Protein AF-A0A2T2VDC5-F1 (afdb_monomer)

Foldseek 3Di:
DVVVVVVCVVVPVDDPLRVLAAPVSLVPVQCDPDHDPVSVVVSVVVVVVVVVVVLLDCQQQHVVVVVVQVVVCVVVVHHDPPVVSVVSNVVRVVVVVVVNVVNVVSNVCVVPVD

Solvent-accessible surface area (backbone atoms only — not comparable to full-atom values): 6530 Å² total; per-residue (Å²): 120,68,70,64,53,57,56,41,63,75,66,66,78,54,59,69,80,66,73,56,65,24,75,66,53,48,54,60,71,70,55,64,96,62,93,47,73,69,61,50,55,54,50,54,51,51,51,51,52,53,52,54,55,59,37,57,37,77,42,50,68,38,68,17,22,54,51,49,51,52,53,50,25,68,74,66,75,48,83,76,56,68,69,59,53,51,50,50,34,50,52,25,45,53,51,52,50,51,50,50,52,53,34,50,50,52,40,52,48,54,63,71,77,100

Radius of gyration: 18.31 Å; Cα contacts (8 Å, |Δi|>4): 56; chains: 1; bounding box: 41×30×52 Å

Mean predicted aligned error: 11.37 Å

pLDDT: mean 75.14, std 14.12, range [38.59, 92.25]

Sequence (114 aa):
QTLVGLGKVVSGQIDATKAVQGPISIAKNIYGGVWNWQNFWQMTGLLSLVIGIINILPIPALDGGHVMFLIYEAIRGKPVPDNAMKVIQTIGVVLLMSLMVFVIFNDIWRAFMK

Secondary structure (DSSP, 8-state):
-HHHHHHHHHTT-S-HHHHS--HHHHHHHHH-SS--HHHHHHHHHHHHHHHHHHHHS--TTSHHHHHHHHHHHHHHTSPPPHHHHHHHHHHHHHHHHHHHHHHHHHHHHHHH--

Structure (mmCIF, N/CA/C/O backbone):
data_AF-A0A2T2VDC5-F1
#
_entry.id   AF-A0A2T2VDC5-F1
#
loop_
_atom_site.group_PDB
_atom_site.id
_atom_site.type_symbol
_atom_site.label_atom_id
_atom_site.label_alt_id
_atom_site.label_comp_id
_atom_site.label_asym_id
_atom_site.label_entity_id
_atom_site.label_seq_id
_atom_site.pdbx_PDB_ins_code
_atom_site.Cartn_x
_atom_site.Cartn_y
_atom_site.Cartn_z
_atom_site.occupancy
_atom_site.B_iso_or_equiv
_atom_site.auth_seq_id
_atom_site.auth_comp_id
_atom_site.auth_asym_id
_atom_site.auth_atom_id
_atom_site.pdbx_PDB_model_num
ATOM 1 N N . GLN A 1 1 ? 5.775 17.910 -9.995 1.00 43.53 1 GLN A N 1
ATOM 2 C CA . GLN A 1 1 ? 5.203 16.988 -11.009 1.00 43.53 1 GLN A CA 1
ATOM 3 C C . GLN A 1 1 ? 4.196 15.992 -10.412 1.00 43.53 1 GLN A C 1
ATOM 5 O O . GLN A 1 1 ? 3.348 15.489 -11.132 1.00 43.53 1 GLN A O 1
ATOM 10 N N . THR A 1 2 ? 4.205 15.776 -9.094 1.00 51.88 2 THR A N 1
ATOM 11 C CA . THR A 1 2 ? 3.328 14.848 -8.355 1.00 51.88 2 THR A CA 1
ATOM 12 C C . THR A 1 2 ? 1.853 15.282 -8.280 1.00 51.88 2 THR A C 1
ATOM 14 O O . THR A 1 2 ? 0.962 14.450 -8.403 1.00 51.88 2 THR A O 1
ATOM 17 N N . LEU A 1 3 ? 1.570 16.587 -8.175 1.00 48.72 3 LEU A N 1
ATOM 18 C CA . LEU A 1 3 ? 0.195 17.121 -8.088 1.00 48.72 3 LEU A CA 1
ATOM 19 C C . LEU A 1 3 ? -0.596 17.003 -9.405 1.00 48.72 3 LEU A C 1
ATOM 21 O O . LEU A 1 3 ? -1.801 16.775 -9.397 1.00 48.72 3 LEU A O 1
ATOM 25 N N . VAL A 1 4 ? 0.096 17.085 -10.545 1.00 55.34 4 VAL A N 1
ATOM 26 C CA . VAL A 1 4 ? -0.502 16.917 -11.884 1.00 55.34 4 VAL A CA 1
ATOM 27 C C . VAL A 1 4 ? -0.846 15.446 -12.158 1.00 55.34 4 VAL A C 1
ATOM 29 O O . VAL A 1 4 ? -1.793 15.157 -12.885 1.00 55.34 4 VAL A O 1
ATOM 32 N N . GLY A 1 5 ? -0.112 14.511 -11.541 1.00 51.88 5 GLY A N 1
ATOM 33 C CA . GLY A 1 5 ? -0.407 13.078 -11.604 1.00 51.88 5 GLY A CA 1
ATOM 34 C C . GLY A 1 5 ? -1.704 12.713 -10.881 1.00 51.88 5 GLY A C 1
ATOM 35 O O . GLY A 1 5 ? -2.517 11.977 -11.431 1.00 51.88 5 GLY A O 1
ATOM 36 N N . LEU A 1 6 ? -1.947 13.299 -9.702 1.00 55.56 6 LEU A N 1
ATOM 37 C CA . LEU A 1 6 ? -3.168 13.065 -8.920 1.00 55.56 6 LEU A CA 1
ATOM 38 C C . LEU A 1 6 ? -4.427 13.589 -9.631 1.00 55.56 6 LEU A C 1
ATOM 40 O O . LEU A 1 6 ? -5.445 12.903 -9.662 1.00 55.56 6 LEU A O 1
ATOM 44 N N . GLY A 1 7 ? -4.340 14.750 -10.291 1.00 53.09 7 GLY A N 1
ATOM 45 C CA . GLY A 1 7 ? -5.453 15.306 -11.072 1.00 53.09 7 GLY A CA 1
ATOM 46 C C . GLY A 1 7 ? -5.839 14.469 -12.300 1.00 53.09 7 GLY A C 1
ATOM 47 O O . GLY A 1 7 ? -7.012 14.417 -12.662 1.00 53.09 7 GLY A O 1
ATOM 48 N N . LYS A 1 8 ? -4.879 13.763 -12.915 1.00 50.31 8 LYS A N 1
ATOM 49 C CA . LYS A 1 8 ? -5.125 12.894 -14.082 1.00 50.31 8 LYS A CA 1
ATOM 50 C C . LYS A 1 8 ? -5.722 11.529 -13.729 1.00 50.31 8 LYS A C 1
ATOM 52 O O . LYS A 1 8 ? -6.358 10.914 -14.578 1.00 50.31 8 LYS A O 1
ATOM 57 N N . VAL A 1 9 ? -5.545 11.068 -12.490 1.00 53.72 9 VAL A N 1
ATOM 58 C CA . VAL A 1 9 ? -6.197 9.850 -11.973 1.00 53.72 9 VAL A CA 1
ATOM 59 C C . VAL A 1 9 ? -7.686 10.107 -11.718 1.00 53.72 9 VAL A C 1
ATOM 61 O O . VAL A 1 9 ? -8.517 9.259 -12.025 1.00 53.72 9 VAL A O 1
ATOM 64 N N . VAL A 1 10 ? -8.036 11.301 -11.228 1.00 54.53 10 VAL A N 1
ATOM 65 C CA . VAL A 1 10 ? -9.429 11.696 -10.944 1.00 54.53 10 VAL A CA 1
ATOM 66 C C . VAL A 1 10 ? -10.231 11.979 -12.225 1.00 54.53 10 VAL A C 1
ATOM 68 O O . VAL A 1 10 ? -11.442 11.787 -12.241 1.00 54.53 10 VAL A O 1
ATOM 71 N N . SER A 1 11 ? -9.576 12.375 -13.323 1.00 49.66 11 SER A N 1
ATOM 72 C CA . SER A 1 11 ? -10.233 12.699 -14.600 1.00 49.66 11 SER A CA 1
ATOM 73 C C . SER A 1 11 ? -10.511 11.498 -15.521 1.00 49.66 11 SER A C 1
ATOM 75 O O . SER A 1 11 ? -10.953 11.696 -16.652 1.00 49.66 11 SER A O 1
ATOM 77 N N . GLY A 1 12 ? -10.252 10.260 -15.079 1.00 49.88 12 GLY A N 1
ATOM 78 C CA . GLY A 1 12 ? -10.584 9.046 -15.840 1.00 49.88 12 GLY A CA 1
ATOM 79 C C . GLY A 1 12 ? -9.760 8.823 -17.118 1.00 49.88 12 GLY A C 1
ATOM 80 O O . GLY A 1 12 ? -10.109 7.966 -17.921 1.00 49.88 12 GLY A O 1
ATOM 81 N N . GLN A 1 13 ? -8.661 9.562 -17.320 1.00 45.84 13 GLN A N 1
ATOM 82 C CA . GLN A 1 13 ? -7.804 9.453 -18.515 1.00 45.84 13 GLN A CA 1
ATOM 83 C C . GLN A 1 13 ? -6.685 8.406 -18.392 1.00 45.84 13 GLN A C 1
ATOM 85 O O . GLN A 1 13 ? -5.815 8.313 -19.261 1.00 45.84 13 GLN A O 1
ATOM 90 N N . ILE A 1 14 ? -6.688 7.614 -17.320 1.00 41.97 14 ILE A N 1
ATOM 91 C CA . ILE A 1 14 ? -5.748 6.512 -17.130 1.00 41.97 14 ILE A CA 1
ATOM 92 C C . ILE A 1 14 ? -6.576 5.243 -16.999 1.00 41.97 14 ILE A C 1
ATOM 94 O O . ILE A 1 14 ? -7.278 5.066 -16.007 1.00 41.97 14 ILE A O 1
ATOM 98 N N . ASP A 1 15 ? -6.494 4.374 -18.010 1.00 43.09 15 ASP A N 1
ATOM 99 C CA . ASP A 1 15 ? -7.042 3.021 -17.944 1.00 43.09 15 ASP A CA 1
ATOM 100 C C . ASP A 1 15 ? -6.635 2.409 -16.596 1.00 43.09 15 ASP A C 1
ATOM 102 O O . ASP A 1 15 ? -5.438 2.285 -16.312 1.00 43.09 15 ASP A O 1
ATOM 106 N N . ALA A 1 16 ? -7.598 2.030 -15.754 1.00 38.59 16 ALA A N 1
ATOM 107 C CA . ALA A 1 16 ? -7.326 1.392 -14.460 1.00 38.59 16 ALA A CA 1
ATOM 108 C C . ALA A 1 16 ? -6.400 0.164 -14.621 1.00 38.59 16 ALA A C 1
ATOM 110 O O . ALA A 1 16 ? -5.559 -0.127 -13.774 1.00 38.59 16 ALA A O 1
ATOM 111 N N . THR A 1 17 ? -6.453 -0.472 -15.792 1.00 42.16 17 THR A N 1
ATOM 112 C CA . THR A 1 17 ? -5.601 -1.576 -16.251 1.00 42.16 17 THR A CA 1
ATOM 113 C C . THR A 1 17 ? -4.138 -1.194 -16.539 1.00 42.16 17 THR A C 1
ATOM 115 O O . THR A 1 17 ? -3.305 -2.076 -16.734 1.00 42.16 17 THR A O 1
ATOM 118 N N . LYS A 1 18 ? -3.794 0.097 -16.645 1.00 48.00 18 LYS A N 1
ATOM 119 C CA . LYS A 1 18 ? -2.414 0.622 -16.756 1.00 48.00 18 LYS A CA 1
ATOM 120 C C . LYS A 1 18 ? -1.896 1.194 -15.436 1.00 48.00 18 LYS A C 1
ATOM 122 O O . LYS A 1 18 ? -0.685 1.194 -15.234 1.00 48.00 18 LYS A O 1
ATOM 127 N N . ALA A 1 19 ? -2.785 1.679 -14.567 1.00 47.12 19 ALA A N 1
ATOM 128 C CA . ALA A 1 19 ? -2.417 2.167 -13.238 1.00 47.12 19 ALA A CA 1
ATOM 129 C C . ALA A 1 19 ? -1.958 1.022 -12.320 1.00 47.12 19 ALA A C 1
ATOM 131 O O . ALA A 1 19 ? -1.045 1.200 -11.517 1.00 47.12 19 ALA A O 1
ATOM 132 N N . VAL A 1 20 ? -2.541 -0.167 -12.492 1.00 54.69 20 VAL A N 1
ATOM 133 C CA . VAL A 1 20 ? -2.152 -1.368 -11.753 1.00 54.69 20 VAL A CA 1
ATOM 134 C C . VAL A 1 20 ? -1.136 -2.165 -12.577 1.00 54.69 20 VAL A C 1
ATOM 136 O O . VAL A 1 20 ? -1.492 -3.045 -13.358 1.00 54.69 20 VAL A O 1
ATOM 139 N N . GLN A 1 21 ? 0.143 -1.798 -12.458 1.00 59.94 21 GLN A N 1
ATOM 140 C CA . GLN A 1 21 ? 1.256 -2.591 -12.991 1.00 59.94 21 GLN A CA 1
ATOM 141 C C . GLN A 1 21 ? 1.530 -3.746 -12.031 1.00 59.94 21 GLN A C 1
ATOM 143 O O . GLN A 1 21 ? 1.732 -3.511 -10.839 1.00 59.94 21 GLN A O 1
ATOM 148 N N . GLY A 1 22 ? 1.518 -4.982 -12.527 1.00 66.69 22 GLY A N 1
ATOM 149 C CA . GLY A 1 22 ? 1.838 -6.120 -11.683 1.00 66.69 22 GLY A CA 1
ATOM 150 C C . GLY A 1 22 ? 3.340 -6.252 -11.410 1.00 66.69 22 GLY A C 1
ATOM 151 O O . GLY A 1 22 ? 4.161 -5.512 -11.969 1.00 66.69 22 GLY A O 1
ATOM 152 N N . PRO A 1 23 ? 3.725 -7.193 -10.530 1.00 67.44 23 PRO A N 1
ATOM 153 C CA . PRO A 1 23 ? 5.110 -7.370 -10.095 1.00 67.44 23 PRO A CA 1
ATOM 154 C C . PRO A 1 23 ? 6.085 -7.625 -11.251 1.00 67.44 23 PRO A C 1
ATOM 156 O O . PRO A 1 23 ? 7.239 -7.202 -11.191 1.00 67.44 23 PRO A O 1
ATOM 159 N N . ILE A 1 24 ? 5.619 -8.280 -12.320 1.00 69.56 24 ILE A N 1
ATOM 160 C CA . ILE A 1 24 ? 6.438 -8.627 -13.486 1.00 69.56 24 ILE A CA 1
ATOM 161 C C . ILE A 1 24 ? 6.706 -7.370 -14.317 1.00 69.56 24 ILE A C 1
ATOM 163 O O . ILE A 1 24 ? 7.849 -7.102 -14.695 1.00 69.56 24 ILE A O 1
ATOM 167 N N . SER A 1 25 ? 5.667 -6.566 -14.556 1.00 67.69 25 SER A N 1
ATOM 168 C CA . SER A 1 25 ? 5.793 -5.277 -15.245 1.00 67.69 25 SER A CA 1
ATOM 169 C C . SER A 1 25 ? 6.697 -4.307 -14.473 1.00 67.69 25 SER A C 1
ATOM 171 O O . SER A 1 25 ? 7.534 -3.638 -15.077 1.00 67.69 25 SER A O 1
ATOM 173 N N . ILE A 1 26 ? 6.584 -4.279 -13.140 1.00 70.56 26 ILE A N 1
ATOM 174 C CA . ILE A 1 26 ? 7.445 -3.486 -12.250 1.00 70.56 26 ILE A CA 1
ATOM 175 C C . ILE A 1 26 ? 8.903 -3.940 -12.387 1.00 70.56 26 ILE A C 1
ATOM 177 O O . ILE A 1 26 ? 9.766 -3.117 -12.681 1.00 70.56 26 ILE A O 1
ATOM 181 N N . ALA A 1 27 ? 9.187 -5.239 -12.262 1.00 69.00 27 ALA A N 1
ATOM 182 C CA . ALA A 1 27 ? 10.550 -5.757 -12.369 1.00 69.00 27 ALA A CA 1
ATOM 183 C C . ALA A 1 27 ? 11.193 -5.448 -13.735 1.00 69.00 27 ALA A C 1
ATOM 185 O O . ALA A 1 27 ? 12.339 -4.995 -13.793 1.00 69.00 27 ALA A O 1
ATOM 186 N N . LYS A 1 28 ? 10.442 -5.627 -14.830 1.00 69.81 28 LYS A N 1
ATOM 187 C CA . LYS A 1 28 ? 10.929 -5.391 -16.199 1.00 69.81 28 LYS A CA 1
ATOM 188 C C . LYS A 1 28 ? 11.156 -3.906 -16.502 1.00 69.81 28 LYS A C 1
ATOM 190 O O . LYS A 1 28 ? 12.132 -3.569 -17.168 1.00 69.81 28 LYS A O 1
ATOM 195 N N . ASN A 1 29 ? 10.282 -3.025 -16.012 1.00 67.62 29 ASN A N 1
ATOM 196 C CA . ASN A 1 29 ? 10.374 -1.583 -16.262 1.00 67.62 29 ASN A CA 1
ATOM 197 C C . ASN A 1 29 ? 11.409 -0.884 -15.367 1.00 67.62 29 ASN A C 1
ATOM 199 O O . ASN A 1 29 ? 11.943 0.150 -15.762 1.00 67.62 29 ASN A O 1
ATOM 203 N N . ILE A 1 30 ? 11.685 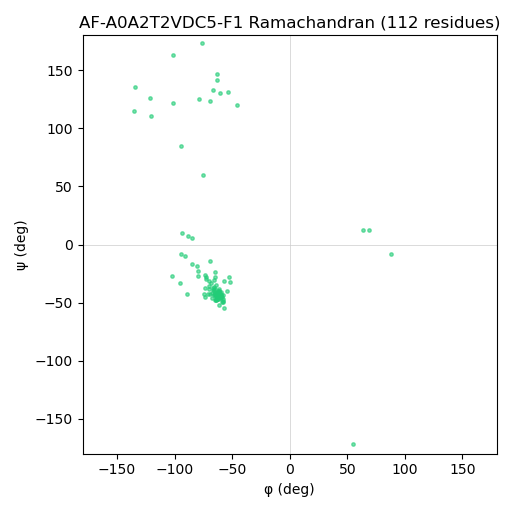-1.427 -14.176 1.00 67.06 30 ILE A N 1
ATOM 204 C CA . ILE A 1 30 ? 12.545 -0.784 -13.175 1.00 67.06 30 ILE A CA 1
ATOM 205 C C . ILE A 1 30 ? 14.021 -1.159 -13.334 1.00 67.06 30 ILE A C 1
ATOM 207 O O . ILE A 1 30 ? 14.877 -0.282 -13.225 1.00 67.06 30 ILE A O 1
ATOM 211 N N . TYR A 1 31 ? 14.342 -2.432 -13.591 1.00 65.50 31 TYR A N 1
ATOM 212 C CA . TYR A 1 31 ? 15.739 -2.885 -13.537 1.00 65.50 31 TYR A CA 1
ATOM 213 C C . TYR A 1 31 ? 16.479 -2.874 -14.880 1.00 65.50 31 TYR A C 1
ATOM 215 O O . TYR A 1 31 ? 17.701 -2.994 -14.887 1.00 65.50 31 TYR A O 1
ATOM 223 N N . GLY A 1 32 ? 15.794 -2.625 -16.0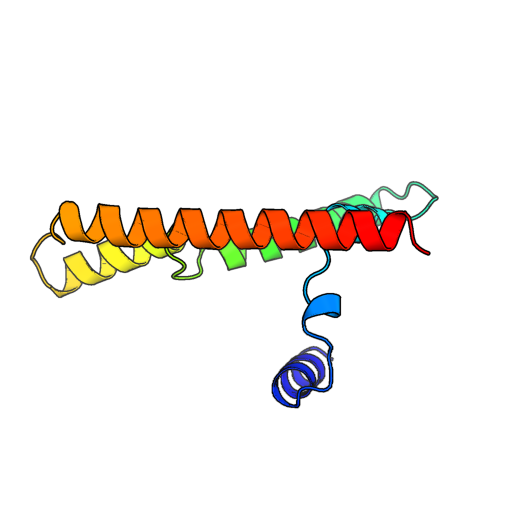02 1.00 62.94 32 GLY A N 1
ATOM 224 C CA . GLY A 1 32 ? 16.428 -2.526 -17.321 1.00 62.94 32 GLY A CA 1
ATOM 225 C C . GLY A 1 32 ? 17.263 -3.761 -17.706 1.00 62.94 32 GLY A C 1
ATOM 226 O O . GLY A 1 32 ? 17.225 -4.798 -17.051 1.00 62.94 32 GLY A O 1
ATOM 227 N N . GLY A 1 33 ? 18.006 -3.668 -18.812 1.00 67.62 33 GLY A N 1
ATOM 228 C CA . GLY A 1 33 ? 18.899 -4.746 -19.271 1.00 67.62 33 GLY A CA 1
ATOM 229 C C . GLY A 1 33 ? 20.337 -4.652 -18.748 1.00 67.62 33 GLY A C 1
ATOM 230 O O . GLY A 1 33 ? 21.111 -5.585 -18.936 1.00 67.62 33 GLY A O 1
ATOM 231 N N . VAL A 1 34 ? 20.716 -3.533 -18.118 1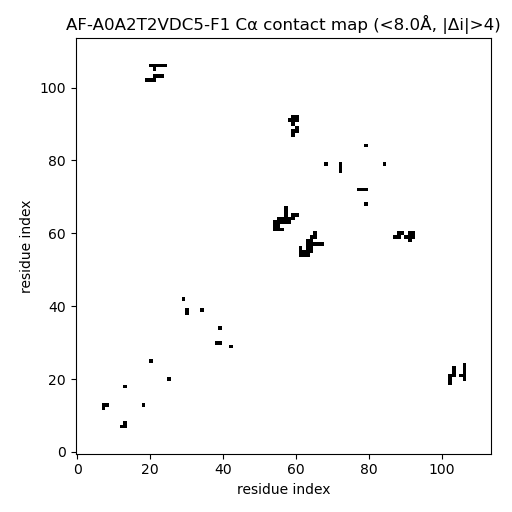.00 75.31 34 VAL A N 1
ATOM 232 C CA . VAL A 1 34 ? 22.093 -3.258 -17.678 1.00 75.31 34 VAL A CA 1
ATOM 233 C C . VAL A 1 34 ? 22.111 -3.027 -16.173 1.00 75.31 34 VAL A C 1
ATOM 235 O O . VAL A 1 34 ? 21.396 -2.170 -15.658 1.00 75.31 34 VAL A O 1
ATOM 238 N N . TRP A 1 35 ? 22.955 -3.783 -15.473 1.00 79.56 35 TRP A N 1
ATOM 239 C CA . TRP A 1 35 ? 23.075 -3.718 -14.022 1.00 79.56 35 TRP A CA 1
ATOM 240 C C . TRP A 1 35 ? 23.701 -2.396 -13.559 1.00 79.56 35 TRP A C 1
ATOM 242 O O . TRP A 1 35 ? 24.821 -2.059 -13.942 1.00 79.56 35 TRP A O 1
ATOM 252 N N . ASN A 1 36 ? 22.994 -1.659 -12.698 1.00 83.31 36 ASN A N 1
ATOM 253 C CA . ASN A 1 36 ? 23.478 -0.422 -12.089 1.00 83.31 36 ASN A CA 1
ATOM 254 C C . ASN A 1 36 ? 23.159 -0.413 -10.586 1.00 83.31 36 ASN A C 1
ATOM 256 O O . ASN A 1 36 ? 21.995 -0.349 -10.190 1.00 83.31 36 ASN A O 1
ATOM 260 N N . TRP A 1 37 ? 24.205 -0.438 -9.755 1.00 84.69 37 TRP A N 1
ATOM 261 C CA . TRP A 1 37 ? 24.087 -0.509 -8.294 1.00 84.69 37 TRP A CA 1
ATOM 262 C C . TRP A 1 37 ? 23.366 0.704 -7.691 1.00 84.69 37 TRP A C 1
ATOM 264 O O . TRP A 1 37 ? 22.529 0.552 -6.805 1.00 84.69 37 TRP A O 1
ATOM 274 N N . GLN A 1 38 ? 23.640 1.907 -8.204 1.00 85.69 38 GLN A N 1
ATOM 275 C CA . GLN A 1 38 ? 23.004 3.144 -7.745 1.00 85.69 38 GLN A CA 1
ATOM 276 C C . GLN A 1 38 ? 21.496 3.111 -8.020 1.00 85.69 38 GLN A C 1
ATOM 278 O O . GLN A 1 38 ? 20.688 3.385 -7.133 1.00 85.69 38 GLN A O 1
ATOM 283 N N . ASN A 1 39 ? 21.122 2.737 -9.245 1.00 81.69 39 ASN A N 1
ATOM 284 C CA . ASN A 1 39 ? 19.724 2.684 -9.666 1.00 81.69 39 ASN A CA 1
ATOM 285 C C . ASN A 1 39 ? 18.962 1.590 -8.9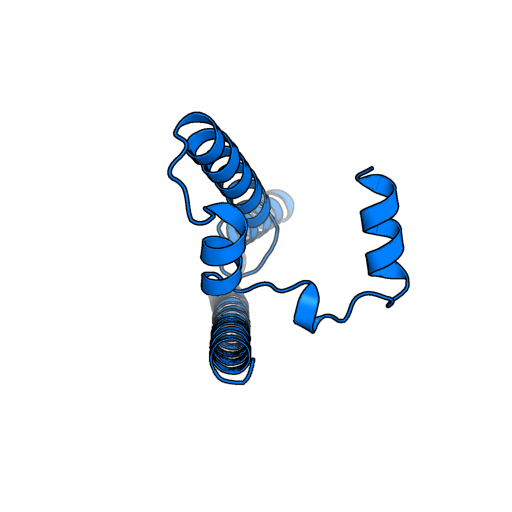06 1.00 81.69 39 ASN A C 1
ATOM 287 O O . ASN A 1 39 ? 17.821 1.796 -8.501 1.00 81.69 39 ASN A O 1
ATOM 291 N N . PHE A 1 40 ? 19.621 0.456 -8.643 1.00 84.56 40 PHE A N 1
ATOM 292 C CA . PHE A 1 40 ? 19.062 -0.621 -7.835 1.00 84.56 40 PHE A CA 1
ATOM 293 C C . PHE A 1 40 ? 18.660 -0.132 -6.440 1.00 84.56 40 PHE A C 1
ATOM 295 O O . PHE A 1 40 ? 17.500 -0.273 -6.060 1.00 84.56 40 PHE A O 1
ATOM 302 N N . TRP A 1 41 ? 19.577 0.490 -5.691 1.00 86.81 41 TRP A N 1
ATOM 303 C CA . TRP A 1 41 ? 19.277 0.968 -4.337 1.00 86.81 41 TRP A CA 1
ATOM 304 C C . TRP A 1 41 ? 18.239 2.090 -4.317 1.00 86.81 41 TRP A C 1
ATOM 306 O O . TRP A 1 41 ? 17.388 2.109 -3.428 1.00 86.81 41 TRP A O 1
ATOM 316 N N . GLN A 1 42 ? 18.254 2.985 -5.309 1.00 85.25 42 GLN A N 1
ATOM 317 C CA . GLN A 1 42 ? 17.243 4.037 -5.433 1.00 85.25 42 GLN A CA 1
ATOM 318 C C . GLN A 1 42 ? 15.842 3.462 -5.667 1.00 85.25 42 GLN A C 1
ATOM 320 O O . GLN A 1 42 ? 14.891 3.858 -4.994 1.00 85.25 42 GLN A O 1
ATOM 325 N N . MET A 1 43 ? 15.711 2.507 -6.588 1.00 80.88 43 MET A N 1
ATOM 326 C CA . MET A 1 43 ? 14.427 1.888 -6.911 1.00 80.88 43 MET A CA 1
ATOM 327 C C . MET A 1 43 ? 13.923 0.987 -5.786 1.00 80.88 43 MET A C 1
ATOM 329 O O . MET A 1 43 ? 12.755 1.074 -5.415 1.00 80.88 43 MET A O 1
ATOM 333 N N . THR A 1 44 ? 14.801 0.189 -5.180 1.00 85.62 44 THR A N 1
ATOM 334 C CA . THR A 1 44 ? 14.463 -0.638 -4.014 1.00 85.62 44 THR A CA 1
ATOM 335 C C . THR A 1 44 ? 14.029 0.230 -2.829 1.00 85.62 44 THR A C 1
ATOM 337 O O . THR A 1 44 ? 13.028 -0.074 -2.182 1.00 85.62 44 THR A O 1
ATOM 340 N N . GLY A 1 45 ? 14.722 1.345 -2.573 1.00 89.06 45 GLY A N 1
ATOM 341 C CA . GLY A 1 45 ? 14.334 2.307 -1.541 1.00 89.06 45 GLY A CA 1
ATOM 342 C C . GLY A 1 45 ? 12.969 2.945 -1.812 1.00 89.06 45 GLY A C 1
ATOM 343 O O . GLY A 1 45 ? 12.136 3.018 -0.909 1.00 89.06 45 GLY A O 1
ATOM 344 N N . LEU A 1 46 ? 12.703 3.340 -3.062 1.00 85.19 46 LEU A N 1
ATOM 345 C CA . LEU A 1 46 ? 11.409 3.887 -3.472 1.00 85.19 46 LEU A CA 1
ATOM 346 C C . LEU A 1 46 ? 10.275 2.863 -3.313 1.00 85.19 46 LEU A C 1
ATOM 348 O O . LEU A 1 46 ? 9.236 3.192 -2.747 1.00 85.19 46 LEU A O 1
ATOM 352 N N . LEU A 1 47 ? 10.472 1.625 -3.779 1.00 83.38 47 LEU A N 1
ATOM 353 C CA . LEU A 1 47 ? 9.492 0.545 -3.636 1.00 83.38 47 LEU A CA 1
ATOM 354 C C . LEU A 1 47 ? 9.213 0.237 -2.163 1.00 83.38 47 LEU A C 1
ATOM 356 O O . LEU A 1 47 ? 8.054 0.112 -1.780 1.00 83.38 47 LEU A O 1
ATOM 360 N N . SER A 1 48 ? 10.258 0.176 -1.334 1.00 88.56 48 SER A N 1
ATOM 361 C CA . SER A 1 48 ? 10.130 -0.037 0.110 1.00 88.56 48 SER A CA 1
ATOM 362 C C . SER A 1 48 ? 9.304 1.067 0.776 1.00 88.56 48 SER A C 1
ATOM 364 O O . SER A 1 48 ? 8.376 0.773 1.526 1.00 88.56 48 SER A O 1
ATOM 366 N N . LEU A 1 49 ? 9.563 2.335 0.437 1.00 89.06 49 LEU A N 1
ATOM 367 C CA . LEU A 1 49 ? 8.779 3.467 0.933 1.00 89.06 49 LEU A CA 1
ATOM 368 C C . LEU A 1 49 ? 7.303 3.362 0.513 1.00 89.06 49 LEU A C 1
ATOM 370 O O . LEU A 1 49 ? 6.415 3.556 1.340 1.00 89.06 49 LEU A O 1
ATOM 374 N N . VAL A 1 50 ? 7.031 3.032 -0.753 1.00 84.31 50 VAL A N 1
ATOM 375 C CA . VAL A 1 50 ? 5.659 2.878 -1.263 1.00 84.31 50 VAL A CA 1
ATOM 376 C C . VAL A 1 50 ? 4.929 1.737 -0.552 1.00 84.31 50 VAL A C 1
ATOM 378 O O . VAL A 1 50 ? 3.803 1.935 -0.103 1.00 84.31 50 VAL A O 1
ATOM 381 N N . ILE A 1 51 ? 5.565 0.573 -0.396 1.00 85.50 51 ILE A N 1
ATOM 382 C CA . ILE A 1 51 ? 4.984 -0.573 0.319 1.00 85.50 51 ILE A CA 1
ATOM 383 C C . ILE A 1 51 ? 4.755 -0.225 1.796 1.00 85.50 51 ILE A C 1
ATOM 385 O O . ILE A 1 51 ? 3.690 -0.518 2.331 1.00 85.50 51 ILE A O 1
ATOM 389 N N . GLY A 1 52 ? 5.699 0.468 2.438 1.00 87.06 52 GLY A N 1
ATOM 390 C CA . GLY A 1 52 ? 5.555 0.941 3.814 1.00 87.06 52 GLY A CA 1
ATOM 391 C C . GLY A 1 52 ? 4.364 1.886 3.995 1.00 87.06 52 GLY A C 1
ATOM 392 O O . GLY A 1 52 ? 3.591 1.726 4.936 1.00 87.06 52 GLY A O 1
ATOM 393 N N . ILE A 1 53 ? 4.157 2.825 3.065 1.00 85.44 53 ILE A N 1
ATOM 394 C CA . ILE A 1 53 ? 2.981 3.710 3.069 1.00 85.44 53 ILE A CA 1
ATOM 395 C C . ILE A 1 53 ? 1.692 2.900 2.877 1.00 85.44 53 ILE A C 1
ATOM 397 O O . ILE A 1 53 ? 0.721 3.135 3.594 1.00 85.44 53 ILE A O 1
ATOM 401 N N . ILE A 1 54 ? 1.677 1.935 1.950 1.00 83.38 54 ILE A N 1
ATOM 402 C CA . ILE A 1 54 ? 0.516 1.065 1.708 1.00 83.38 54 ILE A CA 1
ATOM 403 C C . ILE A 1 54 ? 0.171 0.248 2.962 1.00 83.38 54 ILE A C 1
ATOM 405 O O . ILE A 1 54 ? -1.006 0.146 3.299 1.00 83.38 54 ILE A O 1
ATOM 409 N N . ASN A 1 55 ? 1.168 -0.258 3.696 1.00 85.31 55 ASN A N 1
ATOM 410 C CA . ASN A 1 55 ? 0.953 -1.003 4.940 1.00 85.31 55 ASN A CA 1
ATOM 411 C C . ASN A 1 55 ? 0.330 -0.165 6.063 1.00 85.31 55 ASN A C 1
ATOM 413 O O . ASN A 1 55 ? -0.302 -0.737 6.943 1.00 85.31 55 ASN A O 1
ATOM 417 N N . ILE A 1 56 ? 0.476 1.162 6.042 1.00 83.94 56 ILE A N 1
ATOM 418 C CA . ILE A 1 56 ? -0.118 2.069 7.038 1.00 83.94 56 ILE A CA 1
ATOM 419 C C . ILE A 1 56 ? -1.567 2.439 6.674 1.00 83.94 56 ILE A C 1
ATOM 421 O O . ILE A 1 56 ? -2.319 2.907 7.531 1.00 83.94 56 ILE A O 1
ATOM 425 N N . LEU A 1 57 ? -1.994 2.225 5.424 1.00 83.56 57 LEU A N 1
ATOM 426 C CA . LEU A 1 57 ? -3.361 2.534 5.014 1.00 83.56 57 LEU A CA 1
ATOM 427 C C . LEU A 1 57 ? -4.382 1.674 5.782 1.00 83.56 57 LEU A C 1
ATOM 429 O O . LEU A 1 57 ? -4.118 0.503 6.067 1.00 83.56 57 LEU A O 1
ATOM 433 N N . PRO A 1 58 ? -5.580 2.219 6.068 1.00 76.19 58 PRO A N 1
ATOM 434 C CA . PRO A 1 58 ? -6.653 1.512 6.765 1.00 76.19 58 PRO A CA 1
ATOM 435 C C . PRO A 1 58 ? -7.355 0.506 5.836 1.00 76.19 58 PRO A C 1
ATOM 437 O O . PRO A 1 58 ? -8.547 0.614 5.551 1.00 76.19 58 PRO A O 1
ATOM 440 N N . ILE A 1 59 ? -6.600 -0.458 5.309 1.00 81.31 59 ILE A N 1
ATOM 441 C CA . ILE A 1 59 ? -7.099 -1.514 4.433 1.00 81.31 59 ILE A CA 1
ATOM 442 C C . ILE A 1 59 ? -7.258 -2.790 5.271 1.00 81.31 59 ILE A C 1
ATOM 444 O O . ILE A 1 59 ? -6.277 -3.272 5.844 1.00 81.31 59 ILE A O 1
ATOM 448 N N . PRO A 1 60 ? -8.472 -3.365 5.342 1.00 68.50 60 PRO A N 1
ATOM 449 C CA . PRO A 1 60 ? -8.695 -4.661 5.970 1.00 68.50 60 PRO A CA 1
ATOM 450 C C . PRO A 1 60 ? -7.764 -5.718 5.367 1.00 68.50 60 PRO A C 1
ATOM 452 O O . PRO A 1 60 ? -7.700 -5.832 4.146 1.00 68.50 60 PRO A O 1
ATOM 455 N N . ALA A 1 61 ? -7.085 -6.491 6.220 1.00 76.44 61 ALA A N 1
ATOM 456 C CA . ALA A 1 61 ? -6.020 -7.458 5.907 1.00 76.44 61 ALA A CA 1
ATOM 457 C C . ALA A 1 61 ? -4.568 -6.939 5.849 1.00 76.44 61 ALA A C 1
ATOM 459 O O . ALA A 1 61 ? -3.665 -7.774 5.824 1.00 76.44 61 ALA A O 1
ATOM 460 N N . LEU A 1 62 ? -4.323 -5.624 5.914 1.00 81.12 62 LEU A N 1
ATOM 461 C CA . LEU A 1 62 ? -2.987 -5.056 6.156 1.00 81.12 62 LEU A CA 1
ATOM 462 C C . LEU A 1 62 ? -2.813 -4.591 7.612 1.00 81.12 62 LEU A C 1
ATOM 464 O O . LEU A 1 62 ? -3.793 -4.384 8.331 1.00 81.12 62 LEU A O 1
ATOM 468 N N . ASP A 1 63 ? -1.557 -4.391 8.027 1.00 83.56 63 ASP A N 1
ATOM 469 C CA . ASP A 1 63 ? -1.187 -3.956 9.384 1.00 83.56 63 ASP A CA 1
ATOM 470 C C . ASP A 1 63 ? -1.897 -2.653 9.801 1.00 83.56 63 ASP A C 1
ATOM 472 O O . ASP A 1 63 ? -2.396 -2.538 10.921 1.00 83.56 63 ASP A O 1
ATOM 476 N N . GLY A 1 64 ? -2.038 -1.690 8.888 1.00 81.62 64 GLY A N 1
ATOM 477 C CA . GLY A 1 64 ? -2.744 -0.428 9.119 1.00 81.62 64 GLY A CA 1
ATOM 478 C C . GLY A 1 64 ? -4.246 -0.588 9.375 1.00 81.62 64 GLY A C 1
ATOM 479 O O . GLY A 1 64 ? -4.832 0.201 10.118 1.00 81.62 64 GLY A O 1
ATOM 480 N N . GLY A 1 65 ? -4.872 -1.643 8.841 1.00 81.81 65 GLY A N 1
ATOM 481 C CA . GLY A 1 65 ? -6.259 -1.994 9.152 1.00 81.81 65 GLY A CA 1
ATOM 482 C C . GLY A 1 65 ? -6.426 -2.404 10.616 1.00 81.81 65 GLY A C 1
ATOM 483 O O . GLY A 1 65 ? -7.332 -1.923 11.292 1.00 81.81 65 GLY A O 1
ATOM 484 N N . HIS A 1 66 ? -5.499 -3.213 11.138 1.00 81.62 66 HIS A N 1
ATOM 485 C CA . HIS A 1 66 ? -5.470 -3.592 12.557 1.00 81.62 66 HIS A CA 1
ATOM 486 C C . HIS A 1 66 ? -5.248 -2.390 13.470 1.00 81.62 66 HIS A C 1
ATOM 488 O O . HIS A 1 66 ? -5.961 -2.226 14.459 1.00 81.62 66 HIS A O 1
ATOM 494 N N . VAL A 1 67 ? -4.313 -1.507 13.108 1.00 84.25 67 VAL A N 1
ATOM 495 C CA . VAL A 1 67 ? -4.061 -0.261 13.848 1.00 84.25 67 VAL A CA 1
ATOM 496 C C . VAL A 1 67 ? -5.317 0.614 13.895 1.00 84.25 67 VAL A C 1
ATOM 498 O O . VAL A 1 67 ? -5.639 1.160 14.949 1.00 84.25 67 VAL A O 1
ATOM 501 N N . MET A 1 68 ? -6.074 0.706 12.798 1.00 84.56 68 MET A N 1
ATOM 502 C CA . MET A 1 68 ? -7.339 1.444 12.776 1.00 84.56 68 MET A CA 1
ATOM 503 C C . MET A 1 68 ? -8.369 0.854 13.750 1.00 84.56 68 MET A C 1
ATOM 505 O O . MET A 1 68 ? -9.035 1.612 14.458 1.00 84.56 68 MET A O 1
ATOM 509 N N . PHE A 1 69 ? -8.489 -0.476 13.823 1.00 82.44 69 PHE A N 1
ATOM 510 C CA . PHE A 1 69 ? -9.391 -1.120 14.780 1.00 82.44 69 PHE A CA 1
ATOM 511 C C . PHE A 1 69 ? -8.965 -0.876 16.225 1.00 82.44 69 PHE A C 1
ATOM 513 O O . PHE A 1 69 ? -9.816 -0.548 17.044 1.00 82.44 69 PHE A O 1
ATOM 520 N N . LEU A 1 70 ? -7.667 -0.939 16.525 1.00 82.19 70 LEU A N 1
ATOM 521 C CA . LEU A 1 70 ? -7.145 -0.640 17.860 1.00 82.19 70 LEU A CA 1
ATOM 522 C C . LEU A 1 70 ? -7.401 0.818 18.267 1.00 82.19 70 LEU A C 1
ATOM 524 O O . LEU A 1 70 ? -7.809 1.083 19.395 1.00 82.19 70 LEU A O 1
ATOM 528 N N . ILE A 1 71 ? -7.217 1.773 17.348 1.00 84.56 71 ILE A N 1
ATOM 529 C CA . ILE A 1 71 ? -7.555 3.185 17.590 1.00 84.56 71 ILE A CA 1
ATOM 530 C C . ILE A 1 71 ? -9.061 3.333 17.838 1.00 84.56 71 ILE A C 1
ATOM 532 O O . ILE A 1 71 ? -9.479 4.041 18.754 1.00 84.56 71 ILE A O 1
ATOM 536 N N . TYR A 1 72 ? -9.885 2.643 17.051 1.00 83.75 72 TYR A N 1
ATOM 537 C CA . TYR A 1 72 ? -11.333 2.647 17.225 1.00 83.75 72 TYR A CA 1
ATOM 538 C C . TYR A 1 72 ? -11.761 2.053 18.578 1.00 83.75 72 TYR A C 1
ATOM 540 O O . TYR A 1 72 ? -12.621 2.623 19.251 1.00 83.75 72 TYR A O 1
ATOM 548 N N . GLU A 1 73 ? -11.139 0.957 19.013 1.00 86.50 73 GLU A N 1
ATOM 549 C CA . GLU A 1 73 ? -11.349 0.358 20.335 1.00 86.50 73 GLU A CA 1
ATOM 550 C C . GLU A 1 73 ? -10.913 1.290 21.464 1.00 86.50 73 GLU A C 1
ATOM 552 O O . GLU A 1 73 ? -11.658 1.453 22.431 1.00 86.50 73 GLU A O 1
ATOM 557 N N . ALA A 1 74 ? -9.760 1.949 21.324 1.00 85.62 74 ALA A N 1
ATOM 558 C CA . ALA A 1 74 ? -9.256 2.909 22.302 1.00 85.62 74 ALA A CA 1
ATOM 559 C C . ALA A 1 74 ? -10.211 4.102 22.484 1.00 85.62 74 ALA A C 1
ATOM 561 O O . ALA A 1 74 ? -10.423 4.551 23.608 1.00 85.62 74 ALA A O 1
ATOM 562 N N . ILE A 1 75 ? -10.837 4.581 21.401 1.00 87.94 75 ILE A N 1
ATOM 563 C CA . ILE A 1 75 ? -11.837 5.661 21.449 1.00 87.94 75 ILE A CA 1
ATOM 564 C C . ILE A 1 75 ? -13.172 5.161 22.022 1.00 87.94 75 ILE A C 1
ATOM 566 O O . ILE A 1 75 ? -13.814 5.857 22.809 1.00 87.94 75 ILE A O 1
ATOM 570 N N . ARG A 1 76 ? -13.624 3.966 21.621 1.00 85.31 76 ARG A N 1
ATOM 571 C CA . ARG A 1 76 ? -14.934 3.417 22.014 1.00 85.31 76 ARG A CA 1
ATOM 572 C C . ARG A 1 76 ? -14.928 2.787 23.413 1.00 85.31 76 ARG A C 1
ATOM 574 O O . ARG A 1 76 ? -16.001 2.570 23.978 1.00 85.31 76 ARG A O 1
ATOM 581 N N . GLY A 1 77 ? -13.753 2.463 23.953 1.00 81.25 77 GLY A N 1
ATOM 582 C CA . GLY A 1 77 ? -13.563 1.821 25.258 1.00 81.25 77 GLY A CA 1
ATOM 583 C C . GLY A 1 77 ? -14.155 0.410 25.357 1.00 81.25 77 GLY A C 1
ATOM 584 O O . GLY A 1 77 ? -14.319 -0.113 26.457 1.00 81.25 77 GLY A O 1
ATOM 585 N N . LYS A 1 78 ? -14.535 -0.196 24.226 1.00 78.56 78 LYS A N 1
ATOM 586 C CA . LYS A 1 78 ? -15.136 -1.531 24.144 1.00 78.56 78 LYS A CA 1
ATOM 587 C C . LYS A 1 78 ? -14.463 -2.314 23.019 1.00 78.56 78 LYS A C 1
ATOM 589 O O . LYS A 1 78 ? -14.312 -1.740 21.938 1.00 78.56 78 LYS A O 1
ATOM 594 N N . PRO A 1 79 ? -14.119 -3.594 23.245 1.00 76.81 79 PRO A N 1
ATOM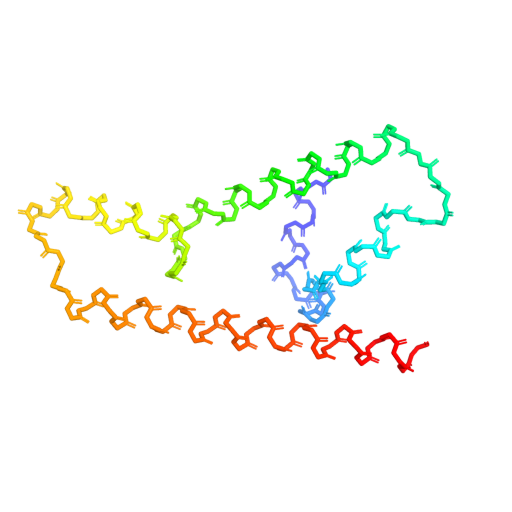 595 C CA . PRO A 1 79 ? -13.518 -4.424 22.212 1.00 76.81 79 PRO A CA 1
ATOM 596 C C . PRO A 1 79 ? -14.494 -4.607 21.046 1.00 76.81 79 PRO A C 1
ATOM 598 O O . PRO A 1 79 ? -15.711 -4.746 21.241 1.00 76.81 79 PRO A O 1
ATOM 601 N N . VAL A 1 80 ? -13.963 -4.592 19.828 1.00 76.81 80 VAL A N 1
ATOM 602 C CA . VAL A 1 80 ? -14.703 -4.967 18.627 1.00 76.81 80 VAL A CA 1
ATOM 603 C C . VAL A 1 80 ? -15.010 -6.463 18.735 1.00 76.81 80 VAL A C 1
ATOM 605 O O . VAL A 1 80 ? -14.127 -7.249 19.067 1.00 76.81 80 VAL A O 1
ATOM 608 N N . PRO A 1 81 ? -16.255 -6.898 18.474 1.00 81.38 81 PRO A N 1
ATOM 609 C CA . PRO A 1 81 ? -16.583 -8.313 18.551 1.00 81.38 81 PRO A CA 1
ATOM 610 C C . PRO A 1 81 ? -15.738 -9.124 17.560 1.00 81.38 81 PRO A C 1
ATOM 612 O O . PRO A 1 81 ? -15.721 -8.815 16.366 1.00 81.38 81 PRO A O 1
ATOM 615 N N . ASP A 1 82 ? -15.120 -10.208 18.037 1.00 79.69 82 ASP A N 1
ATOM 616 C CA . ASP A 1 82 ? -14.234 -11.083 17.248 1.00 79.69 82 ASP A CA 1
ATOM 617 C C . ASP A 1 82 ? -14.869 -11.563 15.937 1.00 79.69 82 ASP A C 1
ATOM 619 O O . ASP A 1 82 ? -14.196 -11.738 14.922 1.00 79.69 82 ASP A O 1
ATOM 623 N N . ASN A 1 83 ? -16.189 -11.754 15.937 1.00 82.69 83 ASN A N 1
ATOM 624 C CA . ASN A 1 83 ? -16.945 -12.157 14.754 1.00 82.69 83 ASN A CA 1
ATO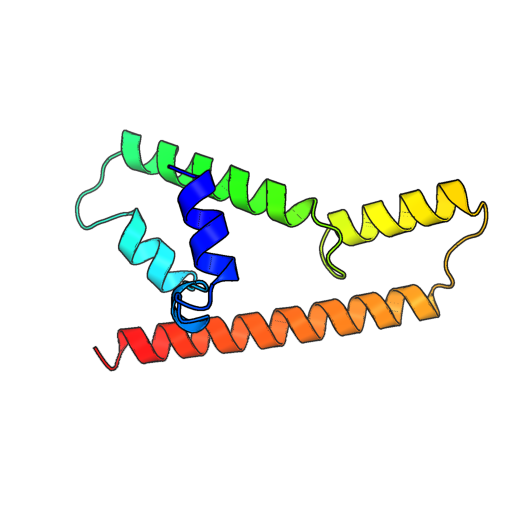M 625 C C . ASN A 1 83 ? -16.948 -11.067 13.672 1.00 82.69 83 ASN A C 1
ATOM 627 O O . ASN A 1 83 ? -16.809 -11.380 12.493 1.00 82.69 83 ASN A O 1
ATOM 631 N N . ALA A 1 84 ? -17.065 -9.792 14.057 1.00 81.75 84 ALA A N 1
ATOM 632 C CA . ALA A 1 84 ? -17.012 -8.674 13.119 1.00 81.75 84 A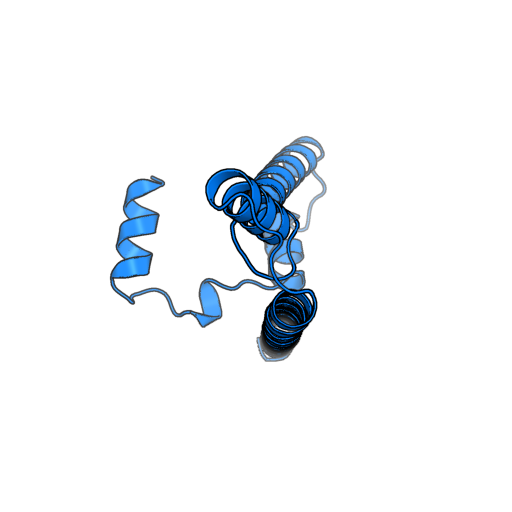LA A CA 1
ATOM 633 C C . ALA A 1 84 ? -15.595 -8.503 12.553 1.00 81.75 84 ALA A C 1
ATOM 635 O O . ALA A 1 84 ? -15.439 -8.350 11.342 1.00 81.75 84 ALA A O 1
ATOM 636 N N . MET A 1 85 ? -14.571 -8.620 13.407 1.00 82.88 85 MET A N 1
ATOM 637 C CA . MET A 1 85 ? -13.167 -8.574 12.990 1.00 82.88 85 MET A CA 1
ATOM 638 C C . MET A 1 85 ? -12.855 -9.678 11.971 1.00 82.88 85 MET A C 1
ATOM 640 O O . MET A 1 85 ? -12.350 -9.396 10.886 1.00 82.88 85 MET A O 1
ATOM 644 N N . LYS A 1 86 ? -13.234 -10.929 12.267 1.00 85.38 86 LYS A N 1
ATOM 645 C CA . LYS A 1 86 ? -13.041 -12.073 11.360 1.00 85.38 86 LYS A CA 1
ATOM 646 C C . LYS A 1 86 ? -13.718 -11.866 10.010 1.00 85.38 86 LYS A C 1
ATOM 648 O O . LYS A 1 86 ? -13.109 -12.158 8.982 1.00 85.38 86 LYS A O 1
ATOM 653 N N . VAL A 1 87 ? -14.952 -11.359 9.991 1.00 87.69 87 VAL A N 1
ATOM 654 C CA . VAL A 1 87 ? -15.681 -11.108 8.739 1.00 87.69 87 VAL A CA 1
ATOM 655 C C . VAL A 1 87 ? -14.982 -10.030 7.912 1.00 87.69 87 VAL A C 1
ATOM 657 O O . VAL A 1 87 ? -14.721 -10.253 6.731 1.00 87.69 87 VAL A O 1
ATO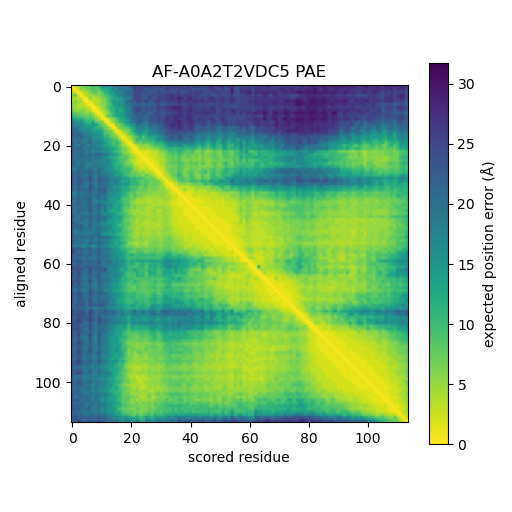M 660 N N . ILE A 1 88 ? -14.610 -8.904 8.524 1.00 85.94 88 ILE A N 1
ATOM 661 C CA . ILE A 1 88 ? -13.940 -7.800 7.823 1.00 85.94 88 ILE A CA 1
ATOM 662 C C . ILE A 1 88 ? -12.558 -8.232 7.306 1.00 85.94 88 ILE A C 1
ATOM 664 O O . ILE A 1 88 ? -12.226 -7.962 6.151 1.00 85.94 88 ILE A O 1
ATOM 668 N N . GLN A 1 89 ? -11.790 -8.969 8.113 1.00 87.06 89 GLN A N 1
ATOM 669 C CA . GLN A 1 89 ? -10.513 -9.560 7.709 1.00 87.06 89 GLN A CA 1
ATOM 670 C C . GLN A 1 89 ? -10.685 -10.493 6.508 1.00 87.06 89 GLN A C 1
ATOM 672 O O . GLN A 1 89 ? -9.956 -10.382 5.527 1.00 87.06 89 GLN A O 1
ATOM 677 N N . THR A 1 90 ? -11.661 -11.403 6.575 1.00 89.44 90 THR A N 1
ATOM 678 C CA . THR A 1 90 ? -11.911 -12.394 5.522 1.00 89.44 90 THR A CA 1
ATOM 679 C C . THR A 1 90 ? -12.295 -11.711 4.216 1.00 89.44 90 THR A C 1
ATOM 681 O O . THR A 1 90 ? -11.746 -12.047 3.170 1.00 89.44 90 THR A O 1
ATOM 684 N N . ILE A 1 91 ? -13.176 -10.708 4.273 1.00 89.44 91 ILE A N 1
ATOM 685 C CA . ILE A 1 91 ? -13.550 -9.903 3.104 1.00 89.44 91 ILE A CA 1
ATOM 686 C C . ILE A 1 91 ? -12.317 -9.197 2.527 1.00 89.44 91 ILE A C 1
ATOM 688 O O . ILE A 1 91 ? -12.103 -9.252 1.317 1.00 89.44 91 ILE A O 1
ATOM 692 N N . GLY A 1 92 ? -11.486 -8.589 3.380 1.00 87.50 92 GLY A N 1
ATOM 693 C CA . GLY A 1 92 ? -10.240 -7.938 2.972 1.00 87.50 92 GLY A CA 1
ATOM 694 C C . GLY A 1 92 ? -9.286 -8.890 2.253 1.00 87.50 92 GLY A C 1
ATOM 695 O O . GLY A 1 92 ? -8.845 -8.600 1.144 1.00 87.50 92 GLY A O 1
ATOM 696 N N . VAL A 1 93 ? -9.029 -10.065 2.834 1.00 88.75 93 VAL A N 1
ATOM 697 C CA . VAL A 1 93 ? -8.147 -11.084 2.243 1.00 88.75 93 VAL A CA 1
ATOM 698 C C . VAL A 1 93 ? -8.700 -11.591 0.914 1.00 88.75 93 VAL A C 1
ATOM 700 O O . VAL A 1 93 ? -7.958 -11.656 -0.062 1.00 88.75 93 VAL A O 1
ATOM 703 N N . VAL A 1 94 ? -9.990 -11.928 0.845 1.00 92.25 94 VAL A N 1
ATOM 704 C CA . VAL A 1 94 ? -10.617 -12.419 -0.392 1.00 92.25 94 VAL A CA 1
ATOM 705 C C . VAL A 1 94 ? -10.538 -11.361 -1.493 1.00 92.25 94 VAL A C 1
ATOM 707 O O . VAL A 1 94 ? -10.177 -11.683 -2.627 1.00 92.25 94 VAL A O 1
ATOM 710 N N . LEU A 1 95 ? -10.801 -10.095 -1.161 1.00 88.81 95 LEU A N 1
ATOM 711 C CA . LEU A 1 95 ? -10.707 -8.988 -2.106 1.00 88.81 95 LEU A CA 1
ATOM 712 C C . LEU A 1 95 ? -9.266 -8.789 -2.598 1.00 88.81 95 LEU A C 1
ATOM 714 O O . LEU A 1 95 ? -9.045 -8.740 -3.809 1.00 88.81 95 LEU A O 1
ATOM 718 N N . LEU A 1 96 ? -8.280 -8.753 -1.698 1.00 87.00 96 LEU A N 1
ATOM 719 C CA . LEU A 1 96 ? -6.866 -8.617 -2.067 1.00 87.00 96 LEU A CA 1
ATOM 720 C C . LEU A 1 96 ? -6.370 -9.793 -2.911 1.00 87.00 96 LEU A C 1
ATOM 722 O O . LEU A 1 96 ? -5.687 -9.577 -3.909 1.00 87.00 96 LEU A O 1
ATOM 726 N N . MET A 1 97 ? -6.744 -11.023 -2.557 1.00 87.81 97 MET A N 1
ATOM 727 C CA . MET A 1 97 ? -6.398 -12.219 -3.328 1.00 87.81 97 MET A CA 1
ATOM 728 C C . MET A 1 97 ? -7.015 -12.171 -4.725 1.00 87.81 97 MET A C 1
ATOM 730 O O . MET A 1 97 ? -6.328 -12.442 -5.709 1.00 87.81 97 MET A O 1
ATOM 734 N N . SER A 1 98 ? -8.284 -11.769 -4.836 1.00 88.81 98 SER A N 1
ATOM 735 C CA . SER A 1 98 ? -8.948 -11.623 -6.134 1.00 88.81 98 SER A CA 1
ATOM 736 C C . SER A 1 98 ? -8.261 -10.569 -7.011 1.00 88.81 98 SER A C 1
ATOM 738 O O . SER A 1 98 ? -8.014 -10.813 -8.194 1.00 88.81 98 SER A O 1
ATOM 740 N N . LEU A 1 99 ? -7.856 -9.442 -6.416 1.00 84.50 99 LEU A N 1
ATOM 741 C CA . LEU A 1 99 ? -7.098 -8.398 -7.096 1.00 84.50 99 LEU A CA 1
ATOM 742 C C . LEU A 1 99 ? -5.710 -8.898 -7.514 1.00 84.50 99 LEU A C 1
ATOM 744 O O . LEU A 1 99 ? -5.299 -8.663 -8.644 1.00 84.50 99 LEU A O 1
ATOM 748 N N . MET A 1 100 ? -5.000 -9.622 -6.646 1.00 83.56 100 MET A N 1
ATOM 749 C CA . MET A 1 100 ? -3.680 -10.175 -6.953 1.00 83.56 100 MET A CA 1
ATOM 750 C C . MET A 1 100 ? -3.746 -11.140 -8.142 1.00 83.56 100 MET A C 1
ATOM 752 O O . MET A 1 100 ? -2.944 -11.021 -9.069 1.00 83.56 100 MET A O 1
ATOM 756 N N . VAL A 1 101 ? -4.732 -12.042 -8.160 1.00 88.06 101 VAL A N 1
ATOM 757 C CA . VAL A 1 101 ? -4.963 -12.955 -9.289 1.00 88.06 101 VAL A CA 1
ATOM 758 C C . VAL A 1 101 ? -5.268 -12.173 -10.566 1.00 88.06 101 VAL A C 1
ATOM 760 O O . VAL A 1 101 ? -4.670 -12.453 -11.603 1.00 88.06 101 VAL A O 1
ATOM 763 N N . PHE A 1 102 ? -6.137 -11.161 -10.496 1.00 85.94 102 PHE A N 1
ATOM 764 C CA . PHE A 1 102 ? -6.466 -10.311 -11.643 1.00 85.94 102 PHE A CA 1
ATOM 765 C C . PHE A 1 102 ? -5.233 -9.590 -12.210 1.00 85.94 102 PHE A C 1
ATOM 767 O O . PHE A 1 102 ? -5.021 -9.567 -13.423 1.00 85.94 102 PHE A O 1
ATOM 774 N N . VAL A 1 103 ? -4.389 -9.039 -11.337 1.00 84.00 103 VAL A N 1
ATOM 775 C CA . VAL A 1 103 ? -3.174 -8.313 -11.722 1.00 84.00 103 VAL A CA 1
ATOM 776 C C . VAL A 1 103 ? -2.141 -9.241 -12.349 1.00 84.00 103 VAL A C 1
ATOM 778 O O . VAL A 1 103 ? -1.603 -8.911 -13.403 1.00 84.00 103 VAL A O 1
ATOM 781 N N . ILE A 1 104 ? -1.894 -10.409 -11.749 1.00 84.12 104 ILE A N 1
ATOM 782 C CA . ILE A 1 104 ? -0.963 -11.407 -12.292 1.00 84.12 104 ILE A CA 1
ATOM 783 C C . ILE A 1 104 ? -1.468 -11.928 -13.641 1.00 84.12 104 ILE A C 1
ATOM 785 O O . ILE A 1 104 ? -0.690 -12.012 -14.589 1.00 84.12 104 ILE A O 1
ATOM 789 N N . PHE A 1 105 ? -2.765 -12.227 -13.758 1.00 84.50 105 PHE A N 1
ATOM 790 C CA . PHE A 1 105 ? -3.369 -12.656 -15.019 1.00 84.50 105 PHE A CA 1
ATOM 791 C C . PHE A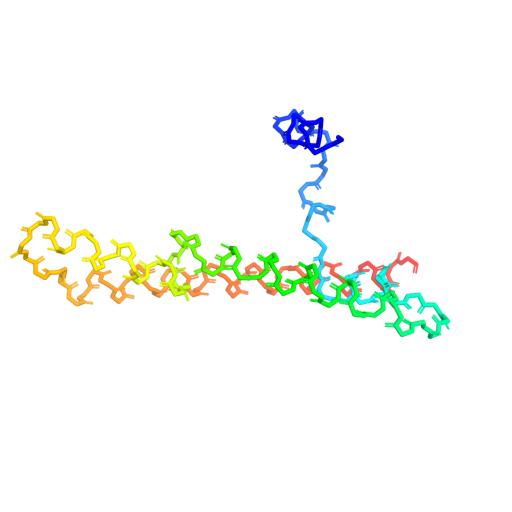 1 105 ? -3.197 -11.598 -16.118 1.00 84.50 105 PHE A C 1
ATOM 793 O O . PHE A 1 105 ? -2.775 -11.922 -17.228 1.00 84.50 105 PHE A O 1
ATOM 800 N N . ASN A 1 106 ? -3.451 -10.326 -15.803 1.00 83.06 106 ASN A N 1
ATOM 801 C CA . ASN A 1 106 ? -3.261 -9.213 -16.734 1.00 83.06 106 ASN A CA 1
ATOM 802 C C . ASN A 1 106 ? -1.781 -9.008 -17.121 1.00 83.06 106 ASN A C 1
ATOM 804 O O . ASN A 1 106 ? -1.490 -8.724 -18.284 1.00 83.06 106 ASN A O 1
ATOM 808 N N . ASP A 1 107 ? -0.847 -9.184 -16.181 1.00 80.31 107 ASP A N 1
ATOM 809 C CA . ASP A 1 107 ? 0.597 -9.129 -16.443 1.00 80.31 107 ASP A CA 1
ATOM 810 C C . ASP A 1 107 ? 1.042 -10.260 -17.387 1.00 80.31 107 ASP A C 1
ATOM 812 O O . ASP A 1 107 ? 1.736 -9.994 -18.369 1.00 80.31 107 ASP A O 1
ATOM 816 N N . ILE A 1 108 ? 0.604 -11.503 -17.141 1.00 81.69 108 ILE A N 1
ATOM 817 C CA . ILE A 1 108 ? 0.896 -12.663 -18.003 1.00 81.69 108 ILE A CA 1
ATOM 818 C C . ILE A 1 108 ? 0.309 -12.439 -19.396 1.00 81.69 108 ILE A C 1
ATOM 820 O O . ILE A 1 108 ? 1.009 -12.605 -20.395 1.00 81.69 108 ILE A O 1
ATOM 824 N N . TRP A 1 109 ? -0.949 -12.004 -19.476 1.00 81.19 109 TRP A N 1
ATOM 825 C CA . TRP A 1 109 ? -1.600 -11.713 -20.749 1.00 81.19 109 TRP A CA 1
ATOM 826 C C . TRP A 1 109 ? -0.824 -10.664 -21.549 1.00 81.19 109 TRP A C 1
ATOM 828 O O . TRP A 1 109 ? -0.529 -10.879 -22.722 1.00 81.19 109 TRP A O 1
ATOM 838 N N . ARG A 1 110 ? -0.409 -9.558 -20.916 1.00 76.38 110 ARG A N 1
ATOM 839 C CA . ARG A 1 110 ? 0.435 -8.541 -21.567 1.00 76.38 110 ARG A CA 1
ATOM 840 C C . ARG A 1 110 ? 1.811 -9.047 -21.969 1.00 76.38 110 ARG A C 1
ATOM 842 O O . ARG A 1 110 ? 2.338 -8.557 -22.961 1.00 76.38 110 ARG A O 1
ATOM 849 N N . ALA A 1 111 ? 2.408 -9.943 -21.191 1.00 72.75 111 ALA A N 1
ATOM 850 C CA . ALA A 1 111 ? 3.728 -10.483 -21.481 1.00 72.75 111 ALA A CA 1
ATOM 851 C C . ALA A 1 111 ? 3.720 -11.463 -22.667 1.00 72.75 111 ALA A C 1
ATOM 853 O O . ALA A 1 111 ? 4.731 -11.553 -23.355 1.00 72.75 111 ALA A O 1
ATOM 854 N N . PHE A 1 112 ? 2.607 -12.171 -22.902 1.00 73.94 112 PHE A N 1
ATOM 855 C CA . PHE A 1 112 ? 2.460 -13.136 -24.002 1.00 73.94 112 PHE A CA 1
ATOM 856 C C . PHE A 1 112 ? 1.808 -12.560 -25.271 1.00 73.94 112 PHE A C 1
ATOM 858 O O . PHE A 1 112 ? 2.143 -13.002 -26.364 1.00 73.94 112 PHE A O 1
ATOM 865 N N . MET A 1 113 ? 0.877 -11.603 -25.156 1.00 65.56 113 MET A N 1
ATOM 866 C CA . MET A 1 113 ? 0.142 -11.018 -26.298 1.00 65.56 113 MET A CA 1
ATOM 867 C C . MET A 1 113 ? 0.776 -9.732 -26.863 1.00 65.56 113 MET A C 1
ATOM 869 O O . MET A 1 113 ? 0.141 -9.050 -27.670 1.00 65.56 113 MET A O 1
ATOM 873 N N . LYS A 1 114 ? 1.997 -9.369 -26.449 1.00 51.66 114 LYS A N 1
ATOM 874 C CA . LYS A 1 114 ? 2.738 -8.212 -26.969 1.00 51.66 114 LYS A CA 1
ATOM 875 C C . LYS A 1 114 ? 4.118 -8.601 -27.478 1.00 51.66 114 LYS A C 1
ATOM 877 O O . LYS A 1 114 ? 4.794 -9.375 -26.771 1.00 51.66 114 LYS A O 1
#

Nearest PDB structures (foldseek):
  7w6x-assembly1_A  TM=7.639E-01  e=2.032E-04  Escherichia coli K-12